Protein AF-A0A061A0E8-F1 (afdb_monomer)

Secondary structure (DSSP, 8-state):
--S--------SSS----HHHHHHS-----PPPHHHHHHHHHHHHHHHH-HHHHHHHHHHHHHHHHHHHHHHHHHHHHHHHHHH--S-GGGGHHHHHHHHHHHHHHHHHHHHHHHHHHHHHHHH-

Organism: Oncorhynchus mykiss (NCBI:txid8022)

InterPro domains:
  IPR026983 Dynein heavy chain [PTHR22878] (3-125)
  IPR027417 P-loop containing nucleoside triphosphate hydrolase [G3DSA:3.40.50.300] (1-50)
  IPR035706 Dynein heavy chain, ATP-binding dynein motor region [PF12781] (3-107)

Sequence (125 aa):
MRGFRLYVTTKLPNPAYTPEISARTSIIDFTVTMRGLEDQLLGRVILTEKQELEKERTDLLEDVTANKRKMKELEDNLLYRLTSTQGSLVDDETLIIVLGNTKRTAEDKLQISAETEIQINTARE

Structure (mmCIF, N/CA/C/O backbone):
data_AF-A0A061A0E8-F1
#
_entry.id   AF-A0A061A0E8-F1
#
loop_
_atom_site.group_PDB
_atom_site.id
_atom_site.type_symbol
_atom_site.label_atom_id
_atom_site.label_alt_id
_atom_site.label_comp_id
_atom_site.label_asym_id
_atom_site.label_entity_id
_atom_site.label_seq_id
_atom_site.pdbx_PDB_ins_code
_atom_site.Cartn_x
_atom_site.Cartn_y
_atom_site.Cartn_z
_atom_site.occupancy
_atom_site.B_iso_or_equiv
_atom_site.auth_seq_id
_atom_site.auth_comp_id
_atom_site.auth_asym_id
_atom_site.auth_atom_id
_atom_site.pdbx_PDB_model_num
ATOM 1 N N . MET A 1 1 ? -18.061 7.744 -28.201 1.00 53.28 1 MET A N 1
ATOM 2 C CA . MET A 1 1 ? -17.051 6.898 -27.522 1.00 53.28 1 MET A CA 1
ATOM 3 C C . MET A 1 1 ? -17.107 7.078 -25.999 1.00 53.28 1 MET A C 1
ATOM 5 O O . MET A 1 1 ? -16.133 7.514 -25.399 1.00 53.28 1 MET A O 1
ATOM 9 N N . ARG A 1 2 ? -18.225 6.761 -25.329 1.00 66.62 2 ARG A N 1
ATOM 10 C CA . ARG A 1 2 ? -18.212 6.665 -23.857 1.00 66.62 2 ARG A CA 1
ATOM 11 C C . ARG A 1 2 ? -17.755 5.256 -23.486 1.00 66.62 2 ARG A C 1
ATOM 13 O O . ARG A 1 2 ? -18.339 4.298 -23.974 1.00 66.62 2 ARG A O 1
ATOM 20 N N . GLY A 1 3 ? -16.701 5.150 -22.677 1.00 89.88 3 GLY A N 1
ATOM 21 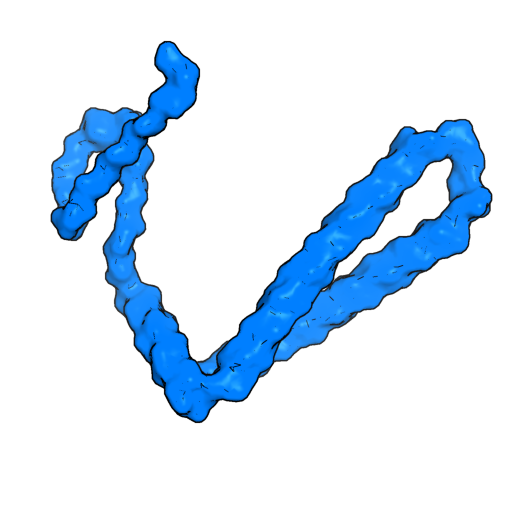C CA . GLY A 1 3 ? -16.205 3.877 -22.141 1.00 89.88 3 GLY A CA 1
ATOM 22 C C . GLY A 1 3 ? -14.982 3.268 -22.836 1.00 89.88 3 GLY A C 1
ATOM 23 O O . GLY A 1 3 ? -14.457 2.282 -22.331 1.00 89.88 3 GLY A O 1
ATOM 24 N N . PHE A 1 4 ? -14.481 3.842 -23.934 1.00 93.88 4 PHE A N 1
ATOM 25 C CA . PHE A 1 4 ? -13.224 3.369 -24.525 1.00 93.88 4 PHE A CA 1
ATOM 26 C C . PHE A 1 4 ? -12.027 3.802 -23.667 1.00 93.88 4 PHE A C 1
ATOM 28 O O . PHE A 1 4 ? -11.920 4.973 -23.300 1.00 93.88 4 PHE A O 1
ATOM 35 N N . ARG A 1 5 ? -11.129 2.859 -23.364 1.00 93.44 5 ARG A N 1
ATOM 36 C CA . ARG A 1 5 ? -9.848 3.099 -22.688 1.00 93.44 5 ARG A CA 1
ATOM 37 C C . ARG A 1 5 ? -8.742 2.405 -23.472 1.00 93.44 5 ARG A C 1
ATOM 39 O O . ARG A 1 5 ? -8.925 1.268 -23.898 1.00 93.44 5 ARG A O 1
ATOM 46 N N . LEU A 1 6 ? -7.610 3.081 -23.632 1.00 93.06 6 LEU A N 1
ATOM 47 C CA . LEU A 1 6 ? -6.422 2.550 -24.292 1.00 93.06 6 LEU A CA 1
ATOM 48 C C . LEU A 1 6 ? -5.275 2.492 -23.286 1.00 93.06 6 LEU A C 1
ATOM 50 O O . LEU A 1 6 ? -4.983 3.484 -22.622 1.00 93.06 6 LEU A O 1
ATOM 54 N N . TYR A 1 7 ? -4.621 1.339 -23.223 1.00 94.81 7 TYR A N 1
ATOM 55 C CA . TYR A 1 7 ? -3.402 1.118 -22.458 1.00 94.81 7 TYR A CA 1
ATOM 56 C C . TYR A 1 7 ? -2.351 0.551 -23.405 1.00 94.81 7 TYR A C 1
ATOM 58 O O . TYR A 1 7 ? -2.660 -0.307 -24.232 1.00 94.81 7 TYR A O 1
ATOM 66 N N . VAL A 1 8 ? -1.120 1.038 -23.293 1.00 92.94 8 VAL A N 1
ATOM 67 C CA . VAL A 1 8 ? 0.011 0.596 -24.111 1.00 92.94 8 VAL A CA 1
ATOM 68 C C . VAL A 1 8 ? 1.115 0.153 -23.165 1.00 92.94 8 VAL A C 1
ATOM 70 O O . VAL A 1 8 ? 1.408 0.848 -22.195 1.00 92.94 8 VAL A O 1
ATOM 73 N N . THR A 1 9 ? 1.708 -1.008 -23.427 1.00 93.19 9 THR A N 1
ATOM 74 C CA . THR A 1 9 ? 2.790 -1.568 -22.614 1.00 93.19 9 THR A CA 1
ATOM 75 C C . THR A 1 9 ? 3.983 -1.915 -23.494 1.00 93.19 9 THR A C 1
ATOM 77 O O . THR A 1 9 ? 3.847 -2.205 -24.682 1.00 93.19 9 THR A O 1
ATOM 80 N N . THR A 1 10 ? 5.176 -1.872 -22.912 1.00 89.88 10 THR A N 1
ATOM 81 C CA . THR A 1 10 ? 6.423 -2.259 -23.571 1.00 89.88 10 THR A CA 1
ATOM 82 C C . THR A 1 10 ? 7.315 -2.978 -22.571 1.00 89.88 10 THR A C 1
ATOM 84 O O . THR A 1 10 ? 7.285 -2.681 -21.380 1.00 89.88 10 THR A O 1
ATOM 87 N N . LYS A 1 11 ? 8.091 -3.950 -23.059 1.00 89.19 11 LYS A N 1
ATOM 88 C CA . LYS A 1 11 ? 9.111 -4.650 -22.265 1.00 89.19 11 LYS A CA 1
ATOM 89 C C . LYS A 1 11 ? 10.481 -3.978 -22.345 1.00 89.19 11 LYS A C 1
ATOM 91 O O . LYS A 1 11 ? 11.404 -4.419 -21.669 1.00 89.19 11 LYS A O 1
ATOM 96 N N . LEU A 1 12 ? 10.637 -2.972 -23.209 1.00 86.94 12 LEU A N 1
ATOM 97 C CA . LEU A 1 12 ? 11.907 -2.272 -23.347 1.00 86.94 12 LEU A CA 1
ATOM 98 C C . LEU A 1 12 ? 12.180 -1.459 -22.076 1.00 86.94 12 LEU A C 1
ATOM 100 O O . LEU A 1 12 ? 11.309 -0.686 -21.671 1.00 86.94 12 LEU A O 1
ATOM 104 N N . PRO A 1 13 ? 13.363 -1.606 -21.459 1.00 75.81 13 PRO A N 1
ATOM 105 C CA . PRO A 1 13 ? 13.755 -0.764 -20.342 1.00 75.81 13 PRO A CA 1
ATOM 106 C C . PRO A 1 13 ? 14.041 0.650 -20.861 1.00 75.81 13 PRO A C 1
ATOM 108 O O . PRO A 1 13 ? 14.847 0.822 -21.773 1.00 75.81 13 PRO A O 1
ATOM 111 N N . ASN A 1 14 ? 13.355 1.646 -20.295 1.00 80.88 14 ASN A N 1
ATOM 112 C CA . ASN A 1 14 ? 13.523 3.077 -20.581 1.00 80.88 14 ASN A CA 1
ATOM 113 C C . ASN A 1 14 ? 13.664 3.443 -22.083 1.00 80.88 14 ASN A C 1
ATOM 115 O O . ASN A 1 14 ? 14.711 3.940 -22.510 1.00 80.88 14 ASN A O 1
ATOM 119 N N . PRO A 1 15 ? 12.644 3.190 -22.922 1.00 85.75 15 PRO A N 1
ATOM 120 C CA . PRO A 1 15 ? 12.690 3.595 -24.320 1.00 85.75 15 PRO A CA 1
ATOM 121 C C . PRO A 1 15 ? 12.659 5.126 -24.425 1.00 85.75 15 PRO A C 1
ATOM 123 O O . PRO A 1 15 ? 11.985 5.811 -23.656 1.00 85.75 15 PRO A O 1
ATOM 126 N N . ALA A 1 16 ? 13.372 5.675 -25.405 1.00 87.31 16 ALA A N 1
ATOM 127 C CA . ALA A 1 16 ? 13.394 7.114 -25.631 1.00 87.31 16 ALA A CA 1
ATOM 128 C C . ALA A 1 16 ? 12.035 7.595 -26.169 1.00 87.31 16 ALA A C 1
ATOM 130 O O . ALA A 1 16 ? 11.727 7.434 -27.352 1.00 87.31 16 ALA A O 1
ATOM 131 N N . TYR A 1 17 ? 11.220 8.190 -25.298 1.00 90.12 17 TYR A N 1
ATOM 132 C CA . TYR A 1 17 ? 9.960 8.819 -25.683 1.00 90.12 17 TYR A CA 1
ATOM 133 C C . TYR A 1 17 ? 10.204 10.241 -26.183 1.00 90.12 17 TYR A C 1
ATOM 135 O O . TYR A 1 17 ? 10.898 11.036 -25.545 1.00 90.12 17 TYR A O 1
ATOM 143 N N . THR A 1 18 ? 9.617 10.583 -27.329 1.00 93.75 18 THR A N 1
ATOM 144 C CA . THR A 1 18 ? 9.653 11.961 -27.821 1.00 93.75 18 THR A CA 1
ATOM 145 C C . THR A 1 18 ? 8.837 12.874 -26.898 1.00 93.75 18 THR A C 1
ATOM 147 O O . THR A 1 18 ? 7.878 12.412 -26.269 1.00 93.75 18 THR A O 1
ATOM 150 N N . PRO A 1 19 ? 9.141 14.185 -26.846 1.00 93.62 19 PRO A N 1
ATOM 151 C CA . PRO A 1 19 ? 8.368 15.131 -26.042 1.00 93.62 19 PRO A CA 1
ATOM 152 C C . PRO A 1 19 ? 6.865 15.109 -26.348 1.00 93.62 19 PRO A C 1
ATOM 154 O O . PRO A 1 19 ? 6.050 15.276 -25.447 1.00 93.62 19 PRO A O 1
ATOM 157 N N . GLU A 1 20 ? 6.486 14.850 -27.603 1.00 95.12 20 GLU A N 1
ATOM 158 C CA . GLU A 1 20 ? 5.084 14.727 -28.011 1.00 95.12 20 GLU A CA 1
ATOM 159 C C . GLU A 1 20 ? 4.374 13.548 -27.328 1.00 95.12 20 GLU A C 1
ATOM 161 O O . GLU A 1 20 ? 3.240 13.696 -26.870 1.00 95.12 20 GLU A O 1
ATOM 166 N N . ILE A 1 21 ? 5.035 12.390 -27.225 1.00 91.88 21 ILE A N 1
ATOM 167 C CA . ILE A 1 21 ? 4.478 11.209 -26.554 1.00 91.88 21 ILE A CA 1
ATOM 168 C C . ILE A 1 21 ? 4.367 11.475 -25.053 1.00 91.88 21 ILE A C 1
ATOM 170 O O . ILE A 1 21 ? 3.301 11.256 -24.476 1.00 91.88 21 ILE A O 1
ATOM 174 N N . SER A 1 22 ? 5.420 12.011 -24.437 1.00 90.12 22 SER A N 1
ATOM 175 C CA . SER A 1 22 ? 5.430 12.340 -23.007 1.00 90.12 22 SER A CA 1
ATOM 176 C C . SER A 1 22 ? 4.398 13.409 -22.632 1.00 90.12 22 SER A C 1
ATOM 178 O O . SER A 1 22 ? 3.880 13.393 -21.523 1.00 90.12 22 SER A O 1
ATOM 180 N N . ALA A 1 23 ? 4.059 14.320 -23.551 1.00 93.50 23 ALA A N 1
ATOM 181 C CA . ALA A 1 23 ? 3.026 15.332 -23.329 1.00 93.50 23 ALA A CA 1
ATOM 182 C C . ALA A 1 23 ? 1.594 14.787 -23.478 1.00 93.50 23 ALA A C 1
ATOM 184 O O . ALA A 1 23 ? 0.665 15.325 -22.879 1.00 93.50 23 ALA A O 1
ATOM 185 N N . ARG A 1 24 ? 1.389 13.746 -24.296 1.00 94.38 24 ARG A N 1
ATOM 186 C CA . ARG A 1 24 ? 0.056 13.184 -24.594 1.00 94.38 24 ARG A CA 1
ATOM 187 C C . ARG A 1 24 ? -0.292 11.940 -23.785 1.00 94.38 24 ARG A C 1
ATOM 189 O O . ARG A 1 24 ? -1.444 11.511 -23.809 1.00 94.38 24 ARG A O 1
ATOM 196 N N . THR A 1 25 ? 0.682 11.340 -23.112 1.00 92.81 25 THR A N 1
ATOM 197 C CA . THR A 1 25 ? 0.515 10.082 -22.382 1.00 92.81 25 THR A CA 1
ATOM 198 C C . THR A 1 25 ? 1.041 10.205 -20.961 1.00 92.81 25 THR A C 1
ATOM 200 O O . THR A 1 25 ? 1.944 10.985 -20.681 1.00 92.81 25 THR A O 1
ATOM 203 N N . SER A 1 26 ? 0.478 9.413 -20.050 1.00 93.12 26 SER A N 1
ATOM 204 C CA . SER A 1 26 ? 1.060 9.211 -18.724 1.00 93.12 26 SER A CA 1
ATOM 205 C C . SER A 1 26 ? 1.976 7.995 -18.781 1.00 93.12 26 SER A C 1
ATOM 207 O O . SER A 1 26 ? 1.503 6.867 -18.926 1.00 93.12 26 SER A O 1
ATOM 209 N N . ILE A 1 27 ? 3.284 8.231 -18.700 1.00 90.25 27 ILE A N 1
ATOM 210 C CA . ILE A 1 27 ? 4.296 7.172 -18.704 1.00 90.25 27 ILE A CA 1
ATOM 211 C C . ILE A 1 27 ? 4.460 6.663 -17.273 1.00 90.25 27 ILE A C 1
ATOM 213 O O . ILE A 1 27 ? 4.694 7.445 -16.354 1.00 90.25 27 ILE A O 1
ATOM 217 N N . ILE A 1 28 ? 4.333 5.349 -17.094 1.00 91.12 28 ILE A N 1
ATOM 218 C CA . ILE A 1 28 ? 4.539 4.672 -15.812 1.00 91.12 28 ILE A CA 1
ATOM 219 C C . ILE A 1 28 ? 5.774 3.788 -15.953 1.00 91.12 28 ILE A C 1
ATOM 221 O O . ILE A 1 28 ? 5.826 2.938 -16.844 1.00 91.12 28 ILE A O 1
ATOM 225 N N . ASP A 1 29 ? 6.756 4.000 -15.081 1.00 88.06 29 ASP A N 1
ATOM 226 C CA . ASP A 1 29 ? 7.962 3.181 -15.019 1.00 88.06 29 ASP A CA 1
ATOM 227 C C . ASP A 1 29 ? 7.735 1.975 -14.095 1.00 88.06 29 ASP A C 1
ATOM 229 O O . ASP A 1 29 ? 7.449 2.129 -12.909 1.00 88.06 29 ASP A O 1
ATOM 233 N N . PHE A 1 30 ? 7.850 0.773 -14.662 1.00 86.94 30 PHE A N 1
ATOM 234 C CA . PHE A 1 30 ? 7.747 -0.502 -13.946 1.00 86.94 30 PHE A CA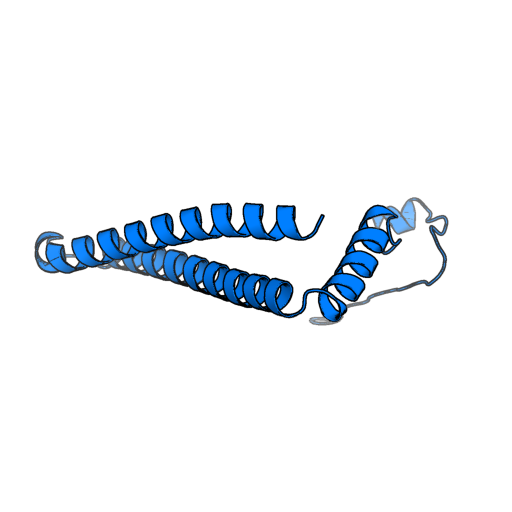 1
ATOM 235 C C . PHE A 1 30 ? 9.118 -1.137 -13.675 1.00 86.94 30 PHE A C 1
ATOM 237 O O . PHE A 1 30 ? 9.201 -2.328 -13.371 1.00 86.94 30 PHE A O 1
ATOM 244 N N . THR A 1 31 ? 10.205 -0.375 -13.811 1.00 86.81 31 THR A N 1
ATOM 245 C CA . THR A 1 31 ? 11.554 -0.849 -13.503 1.00 86.81 31 THR A CA 1
ATOM 246 C C . THR A 1 31 ? 11.639 -1.263 -12.038 1.00 86.81 31 THR A C 1
ATOM 248 O O . THR A 1 31 ? 11.341 -0.490 -11.127 1.00 86.81 31 THR A O 1
ATOM 251 N N . VAL A 1 32 ? 12.066 -2.506 -11.809 1.00 87.62 32 VAL A N 1
ATOM 252 C CA . VAL A 1 32 ? 12.321 -3.012 -10.460 1.00 87.62 32 VAL A CA 1
ATOM 253 C C . VAL A 1 32 ? 13.536 -2.284 -9.895 1.00 87.62 32 VAL A C 1
ATOM 255 O O . VAL A 1 32 ? 14.614 -2.298 -10.487 1.00 87.62 32 VAL A O 1
ATOM 258 N N . THR A 1 33 ? 13.364 -1.644 -8.744 1.00 90.44 33 THR A N 1
ATOM 259 C CA . THR A 1 33 ? 14.468 -1.019 -8.011 1.00 90.44 33 THR A CA 1
ATOM 260 C C . THR A 1 33 ? 15.220 -2.076 -7.202 1.00 90.44 33 THR A C 1
ATOM 262 O O . THR A 1 33 ? 14.629 -3.069 -6.785 1.00 90.44 33 THR A O 1
ATOM 265 N N . MET A 1 34 ? 16.517 -1.869 -6.942 1.00 91.81 34 MET A N 1
ATOM 266 C CA . MET A 1 34 ? 17.320 -2.808 -6.136 1.00 91.81 34 MET A CA 1
ATOM 267 C C . MET A 1 34 ? 16.691 -3.074 -4.766 1.00 91.81 34 MET A C 1
ATOM 269 O O . MET A 1 34 ? 16.544 -4.226 -4.378 1.00 91.81 34 MET A O 1
ATOM 273 N N . ARG A 1 35 ? 16.230 -2.013 -4.095 1.00 91.00 35 ARG A N 1
ATOM 274 C CA . ARG A 1 35 ? 15.487 -2.118 -2.837 1.00 91.00 35 ARG A CA 1
ATOM 275 C C . ARG A 1 35 ? 14.195 -2.925 -2.995 1.00 91.00 35 ARG A C 1
ATOM 277 O O . ARG A 1 35 ? 13.918 -3.794 -2.188 1.00 91.00 35 ARG A O 1
ATOM 284 N N . GLY A 1 36 ? 13.420 -2.681 -4.055 1.00 91.06 36 GLY A N 1
ATOM 285 C CA . GLY A 1 36 ? 12.196 -3.446 -4.304 1.00 91.06 36 GLY A CA 1
ATOM 286 C C . GLY A 1 36 ? 12.464 -4.933 -4.557 1.00 91.06 36 GLY A C 1
ATOM 287 O O . GLY A 1 36 ? 11.668 -5.776 -4.153 1.00 91.06 36 GLY A O 1
ATOM 288 N N . LEU A 1 37 ? 13.586 -5.268 -5.198 1.00 92.44 37 LEU A N 1
ATOM 289 C CA . LEU A 1 37 ? 14.015 -6.655 -5.373 1.00 92.44 37 LEU A CA 1
ATOM 290 C C . LEU A 1 37 ? 14.464 -7.283 -4.047 1.00 92.44 37 LEU A C 1
ATOM 292 O O . LEU A 1 37 ? 14.109 -8.425 -3.771 1.00 92.44 37 LEU A O 1
ATOM 296 N N . GLU A 1 38 ? 15.219 -6.547 -3.234 1.00 92.00 38 GLU A N 1
ATOM 297 C CA . GLU A 1 38 ? 15.634 -6.968 -1.893 1.00 92.00 38 GLU A CA 1
ATOM 298 C C . GLU A 1 38 ? 14.421 -7.272 -1.008 1.00 92.00 38 GLU A C 1
ATOM 300 O O . GLU A 1 38 ? 14.313 -8.384 -0.498 1.00 92.00 38 GLU A O 1
ATOM 305 N N . ASP A 1 39 ? 13.445 -6.361 -0.951 1.00 87.88 39 ASP A N 1
ATOM 306 C CA . ASP A 1 39 ? 12.187 -6.542 -0.217 1.00 87.88 39 ASP A CA 1
ATOM 307 C C . ASP A 1 39 ? 11.421 -7.795 -0.697 1.00 87.88 39 ASP A C 1
ATOM 309 O O . ASP A 1 39 ? 10.874 -8.559 0.105 1.00 87.88 39 ASP A O 1
ATOM 313 N N . GLN A 1 40 ? 11.398 -8.049 -2.013 1.00 88.00 40 GLN A N 1
ATOM 314 C CA . GLN A 1 40 ? 10.759 -9.240 -2.590 1.00 88.00 40 GLN A CA 1
ATOM 315 C C . GLN A 1 40 ? 11.470 -10.539 -2.205 1.00 88.00 40 GLN A C 1
ATOM 317 O O . GLN A 1 40 ? 10.812 -11.551 -1.940 1.00 88.00 40 GLN A O 1
ATOM 322 N N . LEU A 1 41 ? 12.802 -10.536 -2.205 1.00 90.69 41 LEU A N 1
ATOM 323 C CA . LEU A 1 41 ? 13.596 -11.697 -1.819 1.00 90.69 41 LEU A CA 1
ATOM 324 C C . LEU A 1 41 ? 13.488 -11.954 -0.315 1.00 90.69 41 LEU A C 1
ATOM 326 O O . LEU A 1 41 ? 13.245 -13.095 0.076 1.00 90.69 41 LEU A O 1
ATOM 330 N N . LEU A 1 42 ? 13.563 -10.905 0.506 1.00 87.50 42 LEU A N 1
ATOM 331 C CA . LEU A 1 42 ? 13.356 -10.976 1.948 1.00 87.50 42 LEU A CA 1
ATOM 332 C C . LEU A 1 42 ? 11.985 -11.580 2.271 1.00 87.50 42 LEU A C 1
ATOM 334 O O . LEU A 1 42 ? 11.899 -12.520 3.056 1.00 87.50 42 LEU A O 1
ATOM 338 N N . GLY A 1 43 ? 10.924 -11.130 1.593 1.00 85.50 43 GLY A N 1
ATOM 339 C CA . GLY A 1 43 ? 9.587 -11.710 1.740 1.00 85.50 43 GLY A CA 1
ATOM 340 C C . GLY A 1 43 ? 9.548 -13.221 1.478 1.00 85.50 43 GLY A C 1
ATOM 341 O O . GLY A 1 43 ? 8.926 -13.962 2.235 1.00 85.50 43 GLY A O 1
ATOM 342 N N . ARG A 1 44 ? 10.259 -13.716 0.454 1.00 87.31 44 ARG A N 1
ATOM 343 C CA . ARG A 1 44 ? 10.335 -15.164 0.172 1.00 87.31 44 ARG A CA 1
ATOM 344 C C . ARG A 1 44 ? 11.090 -15.944 1.246 1.00 87.31 44 ARG A C 1
ATOM 346 O O . ARG A 1 44 ? 10.677 -17.051 1.590 1.00 87.31 44 ARG A O 1
ATOM 353 N N . VAL A 1 45 ? 12.186 -15.388 1.756 1.00 88.94 45 VAL A N 1
ATOM 354 C CA . VAL A 1 45 ? 12.983 -16.025 2.813 1.00 88.94 45 VAL A CA 1
ATOM 355 C C . VAL A 1 45 ? 12.181 -16.089 4.109 1.00 88.94 45 VAL A C 1
ATOM 357 O O . VAL A 1 45 ? 12.091 -17.151 4.713 1.00 88.94 45 VAL A O 1
ATOM 360 N N . ILE A 1 46 ? 11.510 -15.001 4.491 1.00 85.38 46 ILE A N 1
ATOM 361 C CA . ILE A 1 46 ? 10.680 -14.942 5.702 1.00 85.38 46 ILE A CA 1
ATOM 362 C C . ILE A 1 46 ? 9.528 -15.945 5.639 1.00 85.38 46 ILE A C 1
ATOM 364 O O . ILE A 1 46 ? 9.279 -16.635 6.622 1.00 85.38 46 ILE A O 1
ATOM 368 N N . LEU A 1 47 ? 8.874 -16.097 4.483 1.00 83.31 47 LEU A N 1
ATOM 369 C CA . LEU A 1 47 ? 7.829 -17.111 4.302 1.00 83.31 47 LEU A CA 1
ATOM 370 C C . LEU A 1 47 ? 8.330 -18.545 4.531 1.00 83.31 47 LEU A C 1
ATOM 372 O O . LEU A 1 47 ? 7.536 -19.406 4.897 1.00 83.31 47 LEU A O 1
ATOM 376 N N . THR A 1 48 ? 9.622 -18.800 4.314 1.00 84.12 48 THR A N 1
ATOM 377 C CA . THR A 1 48 ? 10.228 -20.127 4.492 1.00 84.12 48 THR A CA 1
ATOM 378 C C . THR A 1 48 ? 10.762 -20.319 5.914 1.00 84.12 48 THR A C 1
ATOM 380 O O . THR A 1 48 ? 10.526 -21.354 6.527 1.00 84.12 48 THR A O 1
ATOM 383 N N . GLU A 1 49 ? 11.457 -19.316 6.453 1.00 84.12 49 GLU A N 1
ATOM 384 C CA . GLU A 1 49 ? 12.216 -19.412 7.708 1.00 84.12 49 GLU A CA 1
ATOM 385 C C . GLU A 1 49 ? 11.422 -18.944 8.941 1.00 84.12 49 GLU A C 1
ATOM 387 O O . GLU A 1 49 ? 11.667 -19.398 10.056 1.00 84.12 49 GLU A O 1
ATOM 392 N N . LYS A 1 50 ? 10.476 -18.012 8.766 1.00 85.81 50 LYS A N 1
ATOM 393 C CA . LYS A 1 50 ? 9.741 -17.327 9.844 1.00 85.81 50 LYS A CA 1
ATOM 394 C C . LYS A 1 50 ? 8.250 -17.182 9.502 1.00 85.81 50 LYS A C 1
ATOM 396 O O . LYS A 1 50 ? 7.671 -16.107 9.647 1.00 85.81 50 LYS A O 1
ATOM 401 N N . GLN A 1 51 ? 7.616 -18.269 9.057 1.00 85.00 51 GLN A N 1
ATOM 402 C CA . GLN A 1 51 ? 6.217 -18.270 8.603 1.00 85.00 51 GLN A CA 1
ATOM 403 C C . GLN A 1 51 ? 5.231 -17.706 9.645 1.00 85.00 51 GLN A C 1
ATOM 405 O O . GLN A 1 51 ? 4.329 -16.952 9.283 1.00 85.00 51 GLN A O 1
ATOM 410 N N . GLU A 1 52 ? 5.413 -18.033 10.928 1.00 87.00 52 GLU A N 1
ATOM 411 C CA . GLU A 1 52 ? 4.565 -17.518 12.017 1.00 87.00 52 GLU A CA 1
ATOM 412 C C . GLU A 1 52 ? 4.633 -15.986 12.128 1.00 87.00 52 GLU A C 1
ATOM 414 O O . GLU A 1 52 ? 3.607 -15.339 12.308 1.00 87.00 52 GLU A O 1
ATOM 419 N N . LEU A 1 53 ? 5.816 -15.393 11.926 1.00 83.69 53 LEU A N 1
ATOM 420 C CA . LEU A 1 53 ? 6.011 -13.940 11.971 1.00 83.69 53 LEU A CA 1
ATOM 421 C C . LEU A 1 53 ? 5.298 -13.236 10.802 1.00 83.69 53 LEU A C 1
ATOM 423 O O . LEU A 1 53 ? 4.708 -12.172 10.978 1.00 83.69 53 LEU A O 1
ATOM 427 N N . GLU A 1 54 ? 5.323 -13.823 9.600 1.00 82.88 54 GLU A N 1
ATOM 428 C CA . GLU A 1 54 ? 4.601 -13.257 8.448 1.00 82.88 54 GLU A CA 1
ATOM 429 C C . GLU A 1 54 ? 3.083 -13.393 8.605 1.00 82.88 54 GLU A C 1
ATOM 431 O O . GLU A 1 54 ? 2.329 -12.513 8.182 1.00 82.88 54 GLU A O 1
ATOM 436 N N . LYS A 1 55 ? 2.625 -14.473 9.245 1.00 87.06 55 LYS A N 1
ATOM 437 C CA . LYS A 1 55 ? 1.217 -14.646 9.596 1.00 87.06 55 LYS A CA 1
ATOM 438 C C . LYS A 1 55 ? 0.771 -13.587 10.603 1.00 87.06 55 LYS A C 1
ATOM 440 O O . LYS A 1 55 ? -0.193 -12.885 10.327 1.00 87.06 55 LYS A O 1
ATOM 445 N N . GLU A 1 56 ? 1.515 -13.403 11.693 1.00 86.88 56 GLU A N 1
ATOM 446 C CA . GLU A 1 56 ? 1.241 -12.363 12.695 1.00 86.88 56 GLU A CA 1
ATOM 447 C C . GLU A 1 56 ? 1.196 -10.966 12.061 1.00 86.88 56 GLU A C 1
ATOM 449 O O . GLU A 1 56 ? 0.288 -10.182 12.330 1.00 86.88 56 GLU A O 1
ATOM 454 N N . ARG A 1 57 ? 2.121 -10.672 11.139 1.00 85.75 57 ARG A N 1
ATOM 455 C CA . ARG A 1 57 ? 2.115 -9.425 10.365 1.00 85.75 57 ARG A CA 1
ATOM 456 C C . ARG A 1 57 ? 0.853 -9.267 9.519 1.00 85.75 57 ARG A C 1
ATOM 458 O O . ARG A 1 57 ? 0.303 -8.170 9.439 1.00 85.75 57 ARG A O 1
ATOM 465 N N . THR A 1 58 ? 0.439 -10.332 8.837 1.00 87.56 58 THR A N 1
ATOM 466 C CA . THR A 1 58 ? -0.734 -10.310 7.956 1.00 87.56 58 THR A CA 1
ATOM 467 C C . THR A 1 58 ? -2.006 -10.092 8.770 1.00 87.56 58 THR A C 1
ATOM 469 O O . THR A 1 58 ? -2.768 -9.181 8.450 1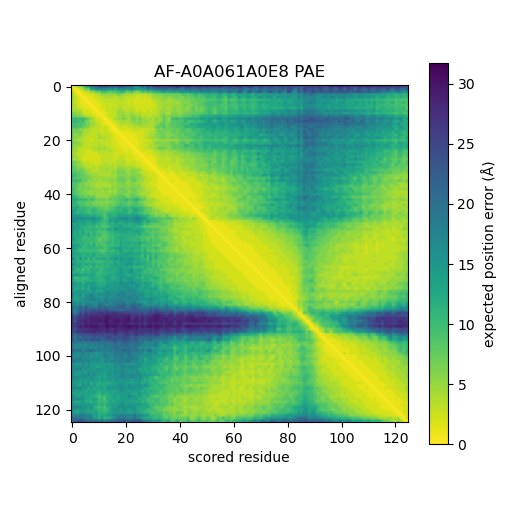.00 87.56 58 THR A O 1
ATOM 472 N N . ASP A 1 59 ? -2.171 -10.836 9.864 1.00 91.06 59 ASP A N 1
ATOM 473 C CA . ASP A 1 59 ? -3.297 -10.705 10.792 1.00 91.06 59 ASP A CA 1
ATOM 474 C C . ASP A 1 59 ? -3.346 -9.280 11.383 1.00 91.06 59 ASP A C 1
ATOM 476 O O . ASP A 1 59 ? -4.391 -8.625 11.377 1.00 91.06 59 ASP A O 1
ATOM 480 N N . LEU A 1 60 ? -2.192 -8.734 11.789 1.00 89.56 60 LEU A N 1
ATOM 481 C CA . LEU A 1 60 ? -2.080 -7.355 12.270 1.00 89.56 60 LEU A CA 1
ATOM 482 C C . LEU A 1 60 ? -2.509 -6.330 11.206 1.00 89.56 60 LEU A C 1
ATOM 484 O O . LEU A 1 60 ? -3.198 -5.357 11.518 1.00 89.56 60 LEU A O 1
ATOM 488 N N . LEU A 1 61 ? -2.113 -6.523 9.945 1.00 89.12 61 LEU A N 1
ATOM 489 C CA . LEU A 1 61 ? -2.460 -5.616 8.847 1.00 89.12 61 LEU A CA 1
ATOM 490 C C . LEU A 1 61 ? -3.967 -5.634 8.546 1.00 89.12 61 LEU A C 1
ATOM 492 O O . LEU A 1 61 ? -4.564 -4.584 8.271 1.00 89.12 61 LEU A O 1
ATOM 496 N N . GLU A 1 62 ? -4.583 -6.814 8.599 1.00 91.25 62 GLU A N 1
ATOM 497 C CA . GLU A 1 62 ? -6.030 -6.981 8.469 1.00 91.25 62 GLU A CA 1
ATOM 498 C C . GLU A 1 62 ? -6.764 -6.262 9.605 1.00 91.25 62 GLU A C 1
ATOM 500 O O . GLU A 1 62 ? -7.662 -5.455 9.336 1.00 91.25 62 GLU A O 1
ATOM 505 N N . ASP A 1 63 ? -6.317 -6.447 10.849 1.00 89.62 63 ASP A N 1
ATOM 506 C CA . ASP A 1 63 ? -6.874 -5.783 12.029 1.00 89.62 63 ASP A CA 1
ATOM 507 C C . ASP A 1 63 ? -6.751 -4.255 11.952 1.00 89.62 63 ASP A C 1
ATOM 509 O O . ASP A 1 63 ? -7.719 -3.528 12.204 1.00 89.62 63 ASP A O 1
ATOM 513 N N . VAL A 1 64 ? -5.588 -3.736 11.548 1.00 90.06 64 VAL A N 1
ATOM 514 C CA . VAL A 1 64 ? -5.373 -2.295 11.337 1.00 90.06 64 VAL A CA 1
ATOM 515 C C . VAL A 1 64 ? -6.317 -1.762 10.263 1.00 90.06 64 VAL A C 1
ATOM 517 O O . VAL A 1 64 ? -6.908 -0.690 10.426 1.00 90.06 64 VAL A O 1
ATOM 520 N N . THR A 1 65 ? -6.491 -2.499 9.167 1.00 90.62 65 THR A N 1
ATOM 521 C CA . THR A 1 65 ? -7.374 -2.099 8.065 1.00 90.62 65 THR A CA 1
ATOM 522 C C . THR A 1 65 ? -8.837 -2.085 8.505 1.00 90.62 65 THR A C 1
ATOM 524 O O . THR A 1 65 ? -9.556 -1.115 8.239 1.00 90.62 65 THR A O 1
ATOM 527 N N . ALA A 1 66 ? -9.272 -3.117 9.229 1.00 90.56 66 ALA A N 1
ATOM 528 C CA . ALA A 1 66 ? -10.611 -3.212 9.792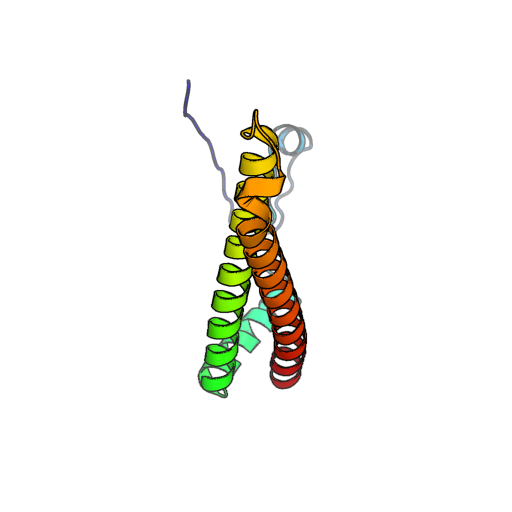 1.00 90.56 66 ALA A CA 1
ATOM 529 C C . ALA A 1 66 ? -10.883 -2.083 10.800 1.00 90.56 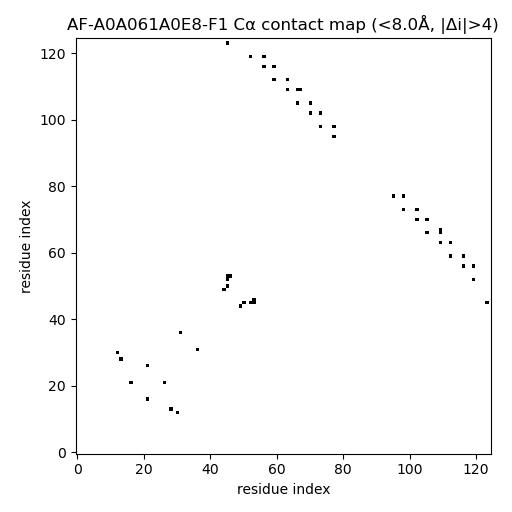66 ALA A C 1
ATOM 531 O O . ALA A 1 66 ? -11.922 -1.422 10.719 1.00 90.56 66 ALA A O 1
ATOM 532 N N . ASN A 1 67 ? -9.932 -1.792 11.693 1.00 88.88 67 ASN A N 1
ATOM 533 C CA . ASN A 1 67 ? -10.052 -0.713 12.675 1.00 88.88 67 ASN A CA 1
ATOM 534 C C . ASN A 1 67 ? -10.095 0.670 12.012 1.00 88.88 67 ASN A C 1
ATOM 536 O O . ASN A 1 67 ? -10.956 1.478 12.361 1.00 88.88 67 ASN A O 1
ATOM 540 N N . LYS A 1 68 ? -9.248 0.936 11.005 1.00 89.62 68 LYS A N 1
ATOM 541 C CA . LYS A 1 68 ? -9.290 2.191 10.228 1.00 89.62 68 LYS A CA 1
ATOM 542 C C . LYS A 1 68 ? -10.635 2.383 9.533 1.00 89.62 68 LYS A C 1
ATOM 544 O O . LYS A 1 68 ? -11.193 3.480 9.556 1.00 89.62 68 LYS A O 1
ATOM 549 N N . ARG A 1 69 ? -11.180 1.318 8.939 1.00 90.56 69 ARG A N 1
ATOM 550 C CA . ARG A 1 69 ? -12.508 1.352 8.316 1.00 90.56 69 ARG A CA 1
ATOM 551 C C . ARG A 1 69 ? -13.598 1.650 9.343 1.00 90.56 69 ARG A C 1
ATOM 553 O O . ARG A 1 69 ? -14.408 2.543 9.115 1.00 90.56 69 ARG A O 1
ATOM 560 N N . LYS A 1 70 ? -13.583 0.953 10.481 1.00 87.88 70 LYS A N 1
ATOM 561 C CA . LYS A 1 70 ? -14.546 1.159 11.568 1.00 87.88 70 LYS A CA 1
ATOM 562 C C . LYS A 1 70 ? -14.478 2.580 12.128 1.00 87.88 70 LYS A C 1
ATOM 564 O O . LYS A 1 70 ? -15.517 3.168 12.398 1.00 87.88 70 LYS A O 1
ATOM 569 N N . MET A 1 71 ? -13.283 3.155 12.260 1.00 87.94 71 MET A N 1
ATOM 570 C CA . MET A 1 71 ? -13.105 4.539 12.709 1.00 87.94 71 MET A CA 1
ATOM 571 C C . MET A 1 71 ? -13.779 5.529 11.756 1.00 87.94 71 MET A C 1
ATOM 573 O O . MET A 1 71 ? -14.538 6.382 12.206 1.00 87.94 71 MET A O 1
ATOM 577 N N . LYS A 1 72 ? -13.587 5.354 10.444 1.00 89.88 72 LYS A N 1
ATOM 578 C CA . LYS A 1 72 ? -14.264 6.173 9.433 1.00 89.88 72 LYS A CA 1
ATOM 579 C C . LYS A 1 72 ? -15.786 6.027 9.501 1.00 89.88 72 LYS A C 1
ATOM 581 O O . LYS A 1 72 ? -16.498 7.021 9.477 1.00 89.88 72 LYS A O 1
ATOM 586 N N . GLU A 1 73 ? -16.287 4.800 9.643 1.00 88.88 73 GLU A N 1
ATOM 587 C CA . GLU A 1 73 ? -17.726 4.552 9.792 1.00 88.88 73 GLU A CA 1
ATOM 588 C C . GLU A 1 73 ? -18.295 5.223 11.056 1.00 88.88 73 GLU A C 1
ATOM 590 O O . GLU A 1 73 ? -19.392 5.778 11.012 1.00 88.88 73 GLU A O 1
ATOM 595 N N . LEU A 1 74 ? -17.564 5.220 12.177 1.00 85.94 74 LEU A N 1
ATOM 596 C CA . LEU A 1 74 ? -17.970 5.913 13.407 1.00 85.94 74 LEU A CA 1
ATOM 597 C C . LEU A 1 74 ? -17.999 7.438 13.226 1.00 85.94 74 LEU A C 1
ATOM 599 O O . LEU A 1 74 ? -18.926 8.085 13.709 1.00 85.94 74 LEU A O 1
ATOM 603 N N . GLU A 1 75 ? -17.022 8.006 12.516 1.00 85.06 75 GLU A N 1
ATOM 604 C CA . GLU A 1 75 ? -16.977 9.438 12.192 1.00 85.06 75 GLU A CA 1
ATOM 605 C C . GLU A 1 75 ? -18.127 9.855 11.268 1.00 85.06 75 GLU A C 1
ATOM 607 O O . GLU A 1 75 ? -18.814 10.837 11.554 1.00 85.06 75 GLU A O 1
ATOM 612 N N . ASP A 1 76 ? -18.392 9.073 10.220 1.00 87.50 76 ASP A N 1
ATOM 613 C CA . ASP A 1 76 ? -19.498 9.310 9.290 1.00 87.50 76 ASP A CA 1
ATOM 614 C C . ASP A 1 76 ? -20.855 9.227 10.015 1.00 87.50 76 ASP A C 1
ATOM 616 O O . ASP A 1 76 ? -21.730 10.069 9.802 1.00 87.50 76 ASP A O 1
ATOM 620 N N . ASN A 1 77 ? -21.028 8.261 10.929 1.00 83.12 77 ASN A N 1
ATOM 621 C CA . ASN A 1 77 ? -22.237 8.143 11.752 1.00 83.12 77 ASN A CA 1
ATOM 622 C C . ASN A 1 77 ? -22.415 9.332 12.705 1.00 83.12 77 ASN A C 1
ATOM 624 O O . ASN A 1 77 ? -23.528 9.845 12.844 1.00 83.12 77 ASN A O 1
ATOM 628 N N . LEU A 1 78 ? -21.336 9.785 13.350 1.00 79.56 78 LEU A N 1
ATOM 629 C CA . LEU A 1 78 ? -21.369 10.954 14.229 1.00 79.56 78 LEU A CA 1
ATOM 630 C C . LEU A 1 78 ? -21.767 12.215 13.445 1.00 79.56 78 LEU A C 1
ATOM 632 O O . LEU A 1 78 ? -22.650 12.956 13.877 1.00 79.56 78 LEU A O 1
ATOM 636 N N . LEU A 1 79 ? -21.171 12.431 12.269 1.00 82.69 79 LEU A N 1
ATOM 637 C CA . LEU A 1 79 ? -21.477 13.572 11.404 1.00 82.69 79 LEU A CA 1
ATOM 638 C C . LEU A 1 79 ? -22.917 13.525 10.876 1.00 82.69 79 LEU A C 1
ATOM 640 O O . LEU A 1 79 ? -23.625 14.536 10.894 1.00 82.69 79 LEU A O 1
ATOM 644 N N . TYR A 1 80 ? -23.374 12.349 10.438 1.00 82.75 80 TYR A N 1
ATOM 645 C CA . TYR A 1 80 ? -24.756 12.145 10.010 1.00 82.75 80 TYR A CA 1
ATOM 646 C C . TYR A 1 80 ? -25.737 12.487 11.131 1.00 82.75 80 TYR A C 1
ATOM 648 O O . TYR A 1 80 ? -26.719 13.189 10.901 1.00 82.75 80 TYR A O 1
ATOM 656 N N . ARG A 1 81 ? -25.458 12.057 12.365 1.00 72.62 81 ARG A N 1
ATOM 657 C CA . ARG A 1 81 ? -26.305 12.378 13.517 1.00 72.62 81 ARG A CA 1
ATOM 658 C C . ARG A 1 81 ? -26.328 13.873 13.797 1.00 72.62 81 ARG A C 1
ATOM 660 O O . ARG A 1 81 ? -27.414 14.432 13.797 1.00 72.62 81 ARG A O 1
ATOM 667 N N . LEU A 1 82 ? -25.171 14.530 13.906 1.00 72.81 82 LEU A N 1
ATOM 668 C CA . LEU A 1 82 ? -25.079 15.982 14.133 1.00 72.81 82 LEU A CA 1
ATOM 669 C C . LEU A 1 82 ? -25.848 16.817 13.095 1.00 72.81 82 LEU A C 1
ATOM 671 O O . LEU A 1 82 ? -26.338 17.894 13.417 1.00 72.81 82 LEU A O 1
ATOM 675 N N . THR A 1 83 ? -25.942 16.332 11.856 1.00 76.44 83 THR A N 1
ATOM 676 C CA . THR A 1 83 ? -26.645 17.020 10.761 1.00 76.44 83 THR A CA 1
ATOM 677 C C . THR A 1 83 ? -28.128 16.653 10.648 1.00 76.44 83 THR A C 1
ATOM 679 O O . THR A 1 83 ? -28.896 17.428 10.079 1.00 76.44 83 THR A O 1
ATOM 682 N N . SER A 1 84 ? -28.547 15.504 11.191 1.00 72.50 84 SER A N 1
ATOM 683 C CA . SER A 1 84 ? -29.919 14.982 11.077 1.00 72.50 84 SER A CA 1
ATOM 684 C C . SER A 1 84 ? -30.809 15.301 12.284 1.00 72.50 84 SER A C 1
ATOM 686 O O . SER A 1 84 ? -32.034 15.230 12.163 1.00 72.50 84 SER A O 1
ATOM 688 N N . THR A 1 85 ? -30.251 15.651 13.449 1.00 66.31 85 THR A N 1
ATOM 689 C CA . THR A 1 85 ? -31.056 16.032 14.621 1.00 66.31 85 THR A CA 1
ATOM 690 C C . THR A 1 85 ? -31.627 17.444 14.456 1.00 66.31 85 THR A C 1
ATOM 692 O O . THR A 1 85 ? -30.924 18.440 14.584 1.00 66.31 85 THR A O 1
ATOM 695 N N . GLN A 1 86 ? -32.939 17.539 14.222 1.00 57.69 86 GLN A N 1
ATOM 696 C CA . GLN A 1 86 ? -33.714 18.788 14.336 1.00 57.69 86 GLN A CA 1
ATOM 697 C C . GLN A 1 86 ? -34.253 19.043 15.766 1.00 57.69 86 GLN A C 1
ATOM 699 O O . GLN A 1 86 ? -35.017 19.982 15.976 1.00 57.69 86 GLN A O 1
ATOM 704 N N . GLY A 1 87 ? -33.866 18.221 16.753 1.00 63.00 87 GLY A N 1
ATOM 705 C CA . GLY A 1 87 ? -34.264 18.305 18.168 1.00 63.00 87 GLY A CA 1
ATOM 706 C C . GLY A 1 87 ? -33.066 18.247 19.130 1.00 63.00 87 GLY A C 1
ATOM 707 O O . GLY A 1 87 ? -31.928 18.106 18.686 1.00 63.00 87 GLY A O 1
ATOM 708 N N . SER A 1 88 ? -33.323 18.389 20.440 1.00 55.50 88 SER A N 1
ATOM 709 C CA . SER A 1 88 ? -32.297 18.533 21.490 1.00 55.50 88 SER A CA 1
ATOM 710 C C . SER A 1 88 ? -31.242 17.421 21.442 1.00 55.50 88 SER A C 1
ATOM 712 O O . SER A 1 88 ? -31.565 16.245 21.570 1.00 55.50 88 SER A O 1
ATOM 714 N N . LEU A 1 89 ? -29.964 17.803 21.334 1.00 55.91 89 LEU A N 1
ATOM 715 C CA . LEU A 1 89 ? -28.797 16.904 21.378 1.00 55.91 89 LEU A CA 1
ATOM 716 C C . LEU A 1 89 ? -28.725 16.041 22.660 1.00 55.91 89 LEU A C 1
ATOM 718 O O . LEU A 1 89 ? -27.944 15.097 22.727 1.00 55.91 89 LEU A O 1
ATOM 722 N N . VAL A 1 90 ? -29.507 16.408 23.677 1.00 55.47 90 VAL A N 1
ATOM 723 C CA . VAL A 1 90 ? -29.493 15.862 25.039 1.00 55.47 90 VAL A CA 1
ATOM 724 C C . VAL A 1 90 ? -30.158 14.479 25.125 1.00 55.47 90 VAL A C 1
ATOM 726 O O . VAL A 1 90 ? -29.814 13.705 26.012 1.00 55.47 90 VAL A O 1
ATOM 729 N N . ASP A 1 91 ? -31.040 14.111 24.187 1.00 58.34 91 ASP A N 1
ATOM 730 C CA . ASP A 1 91 ? -31.728 12.805 24.229 1.00 58.34 91 ASP A CA 1
ATOM 731 C C . ASP A 1 91 ? -30.833 11.624 23.786 1.00 58.34 91 ASP A C 1
ATOM 733 O O . ASP A 1 91 ? -31.108 10.476 24.129 1.00 58.34 91 ASP A O 1
ATOM 737 N N . ASP A 1 92 ? -29.723 11.898 23.085 1.00 65.75 92 ASP A N 1
ATOM 738 C CA . ASP A 1 92 ? -28.784 10.895 22.544 1.00 65.75 92 ASP A CA 1
ATOM 739 C C . ASP A 1 92 ? -27.394 10.941 23.233 1.00 65.75 92 ASP A C 1
ATOM 741 O O . ASP A 1 92 ? -26.409 10.397 22.722 1.00 65.75 92 ASP A O 1
ATOM 745 N N . GLU A 1 93 ? -27.279 11.568 24.412 1.00 70.94 93 GLU A N 1
ATOM 746 C CA . GLU A 1 93 ? -26.000 11.769 25.123 1.00 70.94 93 GLU A CA 1
ATOM 747 C C . GLU A 1 93 ? -25.264 10.439 25.394 1.00 70.94 93 GLU A C 1
ATOM 749 O O . GLU A 1 93 ? -24.049 10.327 25.222 1.00 70.94 93 GLU A O 1
ATOM 754 N N . THR A 1 94 ? -26.014 9.379 25.707 1.00 71.31 94 THR A N 1
ATOM 755 C CA . THR A 1 94 ? -25.473 8.026 25.921 1.00 71.31 94 THR A CA 1
ATOM 756 C C . THR A 1 94 ? -24.825 7.434 24.666 1.00 71.31 94 THR A C 1
ATOM 758 O O . THR A 1 94 ? -23.766 6.813 24.753 1.00 71.31 94 THR A O 1
ATOM 761 N N . LEU A 1 95 ? -25.409 7.655 23.487 1.00 70.31 95 LEU A N 1
ATOM 762 C CA . LEU A 1 95 ? -24.879 7.174 22.211 1.00 70.31 95 LEU A CA 1
ATOM 763 C C . LEU A 1 95 ? -23.635 7.957 21.787 1.00 70.31 95 LEU A C 1
ATOM 765 O O . LEU A 1 95 ? -22.679 7.348 21.308 1.00 70.31 95 LEU A O 1
ATOM 769 N N . ILE A 1 96 ? -23.602 9.274 22.017 1.00 76.50 96 ILE A N 1
ATOM 770 C CA . ILE A 1 96 ? -22.408 10.106 21.784 1.00 76.50 96 ILE A CA 1
ATOM 771 C C . ILE A 1 96 ? -21.248 9.626 22.663 1.00 76.50 96 ILE A C 1
ATOM 773 O O . ILE A 1 96 ? -20.126 9.478 22.177 1.00 76.50 96 ILE A O 1
ATOM 777 N N . ILE A 1 97 ? -21.519 9.311 23.932 1.00 81.56 97 ILE A N 1
ATOM 778 C CA . ILE A 1 97 ? -20.519 8.766 24.857 1.00 81.56 97 ILE A CA 1
ATOM 779 C C . ILE A 1 97 ? -20.024 7.392 24.382 1.00 81.56 97 ILE A C 1
ATOM 781 O O . ILE A 1 97 ? -18.817 7.152 24.362 1.00 81.56 97 ILE A O 1
ATOM 785 N N . VAL A 1 98 ? -20.916 6.493 23.951 1.00 80.69 98 VAL A N 1
ATOM 786 C CA . VAL A 1 98 ? -20.526 5.173 23.421 1.00 80.69 98 VAL A CA 1
ATOM 787 C C . VAL A 1 98 ? -19.697 5.306 22.140 1.00 80.69 98 VAL A C 1
ATOM 789 O O . VAL A 1 98 ? -18.682 4.620 22.005 1.00 80.69 98 VAL A O 1
ATOM 792 N N . LEU A 1 99 ? -20.070 6.202 21.222 1.00 79.75 99 LEU A N 1
ATOM 793 C CA . LEU A 1 99 ? -19.308 6.488 20.002 1.00 79.75 99 LEU A CA 1
ATOM 794 C C . LEU A 1 99 ? -17.926 7.066 20.328 1.00 79.75 99 LEU A C 1
ATOM 796 O O . LEU A 1 99 ? -16.931 6.606 19.772 1.00 79.75 99 LEU A O 1
ATOM 800 N N . GLY A 1 100 ? -17.850 8.010 21.269 1.00 83.19 100 GLY A N 1
ATOM 801 C CA . GLY A 1 100 ? -16.595 8.598 21.737 1.00 83.19 100 GLY A CA 1
ATOM 802 C C . GLY A 1 100 ? -15.671 7.570 22.390 1.00 83.19 100 GLY A C 1
ATOM 803 O O . GLY A 1 100 ? -14.493 7.491 22.047 1.00 83.19 100 GLY A O 1
ATOM 804 N N . A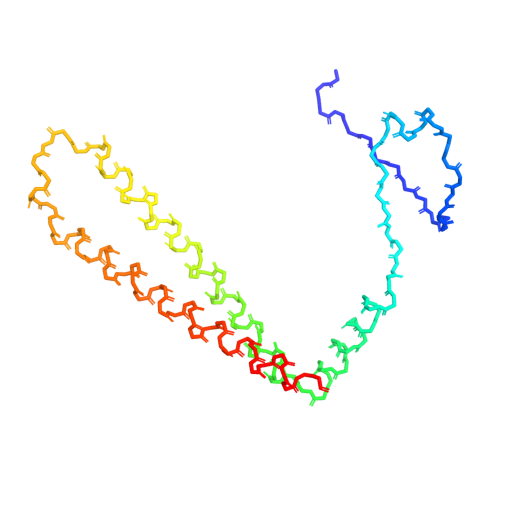SN A 1 101 ? -16.213 6.714 23.260 1.00 85.38 101 ASN A N 1
ATOM 805 C CA . ASN A 1 101 ? -15.461 5.618 23.872 1.00 85.38 101 ASN A CA 1
ATOM 806 C C . ASN A 1 101 ? -14.980 4.612 22.819 1.00 85.38 101 ASN A C 1
ATOM 808 O O . ASN A 1 101 ? -13.824 4.200 22.846 1.00 85.38 101 ASN A O 1
ATOM 812 N N . THR A 1 102 ? -15.834 4.261 21.852 1.00 84.00 102 THR A N 1
ATOM 813 C CA . THR A 1 102 ? -15.477 3.331 20.770 1.00 84.00 102 THR A CA 1
ATOM 814 C C . THR A 1 102 ? -14.386 3.913 19.870 1.00 84.00 102 THR A C 1
ATOM 816 O O . THR A 1 102 ? -13.466 3.187 19.494 1.00 84.00 102 THR A O 1
ATOM 819 N N . LYS A 1 103 ? -14.449 5.216 19.558 1.00 86.75 103 LYS A N 1
ATOM 820 C CA . LYS A 1 103 ? -13.404 5.923 18.807 1.00 86.75 103 LYS A CA 1
ATOM 821 C C . LYS A 1 103 ? -12.075 5.886 19.559 1.00 86.75 103 LYS A C 1
ATOM 823 O O . LYS A 1 103 ? -11.083 5.447 18.991 1.00 86.75 103 LYS A O 1
ATOM 828 N N . ARG A 1 104 ? -12.079 6.245 20.845 1.00 88.50 104 ARG A N 1
ATOM 829 C CA . ARG A 1 104 ? -10.876 6.235 21.686 1.00 88.50 104 ARG A CA 1
ATOM 830 C 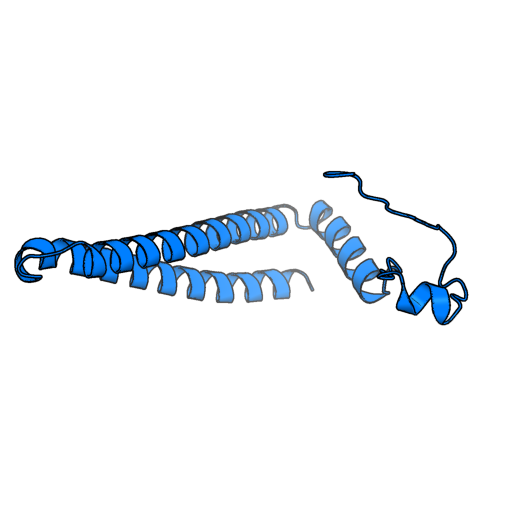C . ARG A 1 104 ? -10.242 4.845 21.773 1.00 88.50 104 ARG A C 1
ATOM 832 O O . ARG A 1 104 ? -9.047 4.704 21.564 1.00 88.50 104 ARG A O 1
ATOM 839 N N . THR A 1 105 ? -11.039 3.797 21.995 1.00 85.44 105 THR A N 1
ATOM 840 C CA . THR A 1 105 ? -10.521 2.418 22.006 1.00 85.44 105 THR A CA 1
ATOM 841 C C . THR A 1 105 ? -9.943 2.000 20.649 1.00 85.44 105 THR A C 1
ATOM 843 O O . THR A 1 105 ? -8.979 1.238 20.607 1.00 85.44 105 THR A O 1
ATOM 846 N N . ALA A 1 106 ? -10.516 2.462 19.534 1.00 86.12 106 ALA A N 1
ATOM 847 C CA . ALA A 1 106 ? 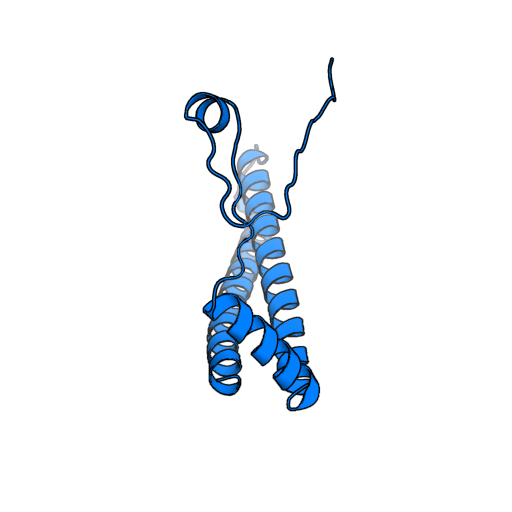-9.965 2.196 18.206 1.00 86.12 106 ALA A CA 1
ATOM 848 C C . ALA A 1 106 ? -8.630 2.928 17.978 1.00 86.12 106 ALA A C 1
ATOM 850 O O . ALA A 1 106 ? -7.714 2.334 17.415 1.00 86.12 106 ALA A O 1
ATOM 851 N N . GLU A 1 107 ? -8.500 4.170 18.449 1.00 88.31 107 GLU A N 1
ATOM 852 C CA . GLU A 1 107 ? -7.246 4.936 18.417 1.00 88.31 107 GLU A CA 1
ATOM 853 C C . GLU A 1 107 ? -6.151 4.257 19.252 1.00 88.31 107 GLU A C 1
ATOM 855 O O . GLU A 1 107 ? -5.060 4.015 18.733 1.00 88.31 107 GLU A O 1
ATOM 860 N N . ASP A 1 108 ? -6.464 3.846 20.485 1.00 88.44 108 ASP A N 1
ATOM 861 C CA . ASP A 1 108 ? -5.528 3.126 21.360 1.00 88.44 108 ASP A CA 1
ATOM 862 C C . ASP A 1 108 ? -5.048 1.817 20.703 1.00 88.44 108 ASP A C 1
ATOM 864 O O . ASP A 1 108 ? -3.857 1.500 20.707 1.00 88.44 108 ASP A O 1
ATOM 868 N N . LYS A 1 109 ? -5.960 1.064 20.068 1.00 86.44 109 LYS A N 1
ATOM 869 C CA . LYS A 1 109 ? -5.605 -0.157 19.326 1.00 86.44 109 LYS A CA 1
ATOM 870 C C . LYS A 1 109 ? -4.695 0.123 18.136 1.00 86.44 109 LYS A C 1
ATOM 872 O O . LYS A 1 109 ? -3.757 -0.633 17.918 1.00 86.44 109 LYS A O 1
ATOM 877 N N . LEU A 1 110 ? -4.952 1.187 17.375 1.00 89.06 110 LEU A N 1
ATOM 878 C CA . LEU A 1 110 ? -4.102 1.565 16.245 1.00 89.06 110 LEU A CA 1
ATOM 879 C C . LEU A 1 110 ? -2.697 1.973 16.700 1.00 89.06 110 LEU A C 1
ATOM 881 O O . LEU A 1 110 ? -1.733 1.671 15.999 1.00 89.06 110 LEU A O 1
ATOM 885 N N . GLN A 1 111 ? -2.573 2.611 17.866 1.00 90.38 111 GLN A N 1
ATOM 886 C CA . GLN A 1 111 ? -1.275 2.943 18.448 1.00 90.38 111 GLN A CA 1
ATOM 887 C C . GLN A 1 111 ? -0.496 1.681 18.838 1.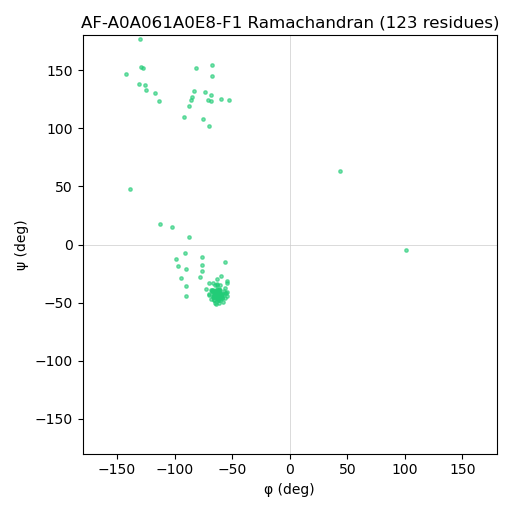00 90.38 111 GLN A C 1
ATOM 889 O O . GLN A 1 111 ? 0.659 1.538 18.443 1.00 90.38 111 GLN A O 1
ATOM 894 N N . ILE A 1 112 ? -1.142 0.738 19.532 1.00 88.75 112 ILE A N 1
ATOM 895 C CA . ILE A 1 112 ? -0.524 -0.550 19.881 1.00 88.75 112 ILE A CA 1
ATOM 896 C C . ILE A 1 112 ? -0.103 -1.295 18.610 1.00 88.75 112 ILE A C 1
ATOM 898 O O . ILE A 1 112 ? 1.030 -1.755 18.518 1.00 88.75 112 ILE A O 1
ATOM 902 N N . SER A 1 113 ? -0.968 -1.355 17.591 1.00 89.00 113 SER A N 1
ATOM 903 C CA . SER A 1 113 ? -0.631 -2.002 16.321 1.00 89.00 113 SER A CA 1
ATOM 904 C C . SER A 1 113 ? 0.561 -1.355 15.612 1.00 89.00 113 SER A C 1
ATOM 906 O O . SER A 1 113 ? 1.340 -2.071 14.992 1.00 89.00 113 SER A O 1
ATOM 908 N N . ALA A 1 114 ? 0.737 -0.034 15.711 1.00 89.00 114 ALA A N 1
ATOM 909 C CA . ALA A 1 114 ? 1.901 0.649 15.146 1.00 89.00 114 ALA A CA 1
ATOM 910 C C . ALA A 1 114 ? 3.203 0.262 15.868 1.00 89.00 114 ALA A C 1
ATOM 912 O O . ALA A 1 114 ? 4.229 0.046 15.225 1.00 89.00 114 ALA A O 1
ATOM 913 N N . GLU A 1 115 ? 3.165 0.124 17.196 1.00 90.06 115 GLU A N 1
ATOM 914 C CA . GLU A 1 115 ? 4.307 -0.362 17.978 1.00 90.06 115 GLU A CA 1
ATOM 915 C C . GLU A 1 115 ? 4.633 -1.825 17.642 1.00 90.06 115 GLU A C 1
ATOM 917 O O . GLU A 1 115 ? 5.798 -2.165 17.421 1.00 90.06 115 GLU A O 1
ATOM 922 N N . THR A 1 116 ? 3.611 -2.680 17.528 1.00 86.56 116 THR A N 1
ATOM 923 C CA . THR A 1 116 ? 3.768 -4.080 17.109 1.00 86.56 116 THR A CA 1
ATOM 924 C C . THR A 1 116 ? 4.328 -4.183 15.687 1.00 86.56 116 THR A C 1
ATOM 926 O O . THR A 1 116 ? 5.216 -4.995 15.443 1.00 86.56 116 THR A O 1
ATOM 929 N N . GLU A 1 117 ? 3.898 -3.329 14.753 1.00 87.00 117 GLU A N 1
ATOM 930 C CA . GLU A 1 117 ? 4.421 -3.304 13.381 1.00 87.00 117 GLU A CA 1
ATOM 931 C C . GLU A 1 117 ? 5.923 -2.978 13.348 1.00 87.00 117 GLU A C 1
ATOM 933 O O . GLU A 1 117 ? 6.678 -3.608 12.604 1.00 87.00 117 GLU A O 1
ATOM 938 N N . ILE A 1 118 ? 6.384 -2.044 14.187 1.00 88.50 118 ILE A N 1
ATOM 939 C CA . ILE A 1 118 ? 7.813 -1.720 14.319 1.00 88.50 118 ILE A CA 1
ATOM 940 C C . ILE A 1 118 ? 8.593 -2.925 14.855 1.00 88.50 118 ILE A C 1
ATOM 942 O O . ILE A 1 118 ? 9.648 -3.259 14.311 1.00 88.50 118 ILE A O 1
ATOM 946 N N . GLN A 1 119 ? 8.081 -3.599 15.889 1.00 87.31 119 GLN A N 1
ATOM 947 C CA . GLN A 1 119 ? 8.729 -4.783 16.463 1.00 87.31 119 GLN A CA 1
ATOM 948 C C . GLN A 1 119 ? 8.825 -5.924 15.446 1.00 87.31 119 GLN A C 1
ATOM 950 O O . GLN A 1 119 ? 9.899 -6.498 15.269 1.00 87.31 119 GLN A O 1
ATOM 955 N N . ILE A 1 120 ? 7.733 -6.199 14.728 1.00 83.81 120 ILE A N 1
ATOM 956 C CA . ILE A 1 120 ? 7.693 -7.211 13.670 1.00 83.81 120 ILE A CA 1
ATOM 957 C C . ILE A 1 120 ? 8.699 -6.861 12.573 1.00 83.81 120 ILE A C 1
ATOM 959 O O . ILE A 1 120 ? 9.489 -7.716 12.191 1.00 83.81 120 ILE A O 1
ATOM 963 N N . ASN A 1 121 ? 8.729 -5.616 12.090 1.00 82.56 121 ASN A N 1
ATOM 964 C CA . ASN A 1 121 ? 9.683 -5.206 11.056 1.00 82.56 121 ASN A CA 1
ATOM 965 C C . ASN A 1 121 ? 11.141 -5.307 11.531 1.00 82.56 121 ASN A C 1
ATOM 967 O O . ASN A 1 121 ? 11.986 -5.774 10.776 1.00 82.56 121 ASN A O 1
ATOM 971 N N . THR A 1 122 ? 11.423 -4.976 12.792 1.00 84.62 122 THR A N 1
ATOM 972 C CA . THR A 1 122 ? 12.768 -5.121 13.376 1.00 84.62 122 THR A CA 1
ATOM 973 C C . THR A 1 122 ? 13.184 -6.591 13.488 1.00 84.62 122 THR A C 1
ATOM 975 O O . THR A 1 122 ? 14.352 -6.912 13.334 1.00 84.62 122 THR A O 1
ATOM 978 N N . ALA A 1 123 ? 12.243 -7.507 13.733 1.00 81.38 123 ALA A N 1
ATOM 979 C CA . ALA A 1 123 ? 12.517 -8.944 13.773 1.00 81.38 123 ALA A CA 1
ATOM 980 C C . ALA A 1 123 ? 12.688 -9.583 12.377 1.00 81.38 123 ALA A C 1
ATOM 982 O O . ALA A 1 123 ? 13.064 -10.762 12.285 1.00 81.38 123 ALA A O 1
ATOM 983 N N . ARG A 1 124 ? 12.359 -8.846 11.305 1.00 72.00 124 ARG A N 1
ATOM 984 C CA . ARG A 1 124 ? 12.473 -9.276 9.901 1.00 72.00 124 ARG A CA 1
ATOM 985 C C . ARG A 1 124 ? 13.828 -8.926 9.286 1.00 72.00 124 ARG A C 1
ATOM 987 O O . ARG A 1 124 ? 14.294 -9.724 8.476 1.00 72.00 124 ARG A O 1
ATOM 994 N N . GLU A 1 125 ? 14.401 -7.779 9.653 1.00 66.69 125 GLU A N 1
ATOM 995 C CA . GLU A 1 125 ? 15.784 -7.381 9.323 1.00 66.69 125 GLU A CA 1
ATOM 996 C C . GLU A 1 125 ? 16.816 -8.227 10.091 1.00 66.69 125 GLU A C 1
ATOM 998 O O . GLU A 1 125 ? 17.882 -8.514 9.500 1.00 66.69 125 GLU A O 1
#

pLDDT: mean 84.43, std 9.22, range [53.28, 95.12]

Mean predicted aligned error: 9.7 Å

Foldseek 3Di:
DPPDDDDDDDPDQDDDDDPVPVVVDDDDHPDQDPVNVVVVVLVVVCCVPPVVLVVVVVVLVVLLVVLVVVLVVLVVVVVCVVVPDPDDPVVCVVVVVVSVVSNVVSVVSNVVSVVVNVVSVVVSD

Radius of gyration: 23.9 Å; Cα contacts (8 Å, |Δi|>4): 27; chains: 1; bounding box: 52×39×54 Å

Solvent-accessible surface area (backbone atoms only — not comparable to full-atom values): 7714 Å² total; per-residue (Å²): 130,89,86,77,81,89,86,86,87,77,89,66,81,85,67,91,71,52,71,70,54,61,72,76,45,88,85,78,85,80,76,82,45,72,68,59,50,49,55,54,50,51,52,55,49,38,60,71,79,39,43,69,61,56,48,53,50,49,55,50,51,52,51,50,51,52,45,54,50,49,48,51,53,52,51,52,52,52,52,51,46,72,71,65,57,91,62,74,75,74,84,48,49,69,57,54,50,52,51,50,51,52,46,52,55,47,51,55,50,50,53,52,50,52,56,49,50,53,53,54,54,62,74,70,110

Nearest PDB structures (foldseek):
  5n6x-assembly1_A  TM=3.628E-01  e=9.158E-01  Legionella pneumophila
  6zbf-assembly1_D  TM=5.719E-01  e=8.245E+00  Plasmodium falciparum
  5n72-assembly1_A-2  TM=3.656E-01  e=3.300E+00  Legionella pneumophila